Protein AF-A0A660PUX4-F1 (afdb_monomer_lite)

Radius of gyration: 12.96 Å; chains: 1; bounding box: 30×30×30 Å

Sequence (85 aa):
MNLVMVFQTSNLTVRRATISDLDVNLFYSLWTDPRVMTFVGFPQGLRITKDDIRASIDKADSGEYDKKMRVELKEAKQLIGERKL

pLDDT: mean 83.72, std 13.37, range [38.59, 96.62]

Foldseek 3Di:
DDWPFPDDDPWKTKTFAALDPVRLVQCVCQQQDLVNCVVVPDNRGDPDDSVVSNVQQVVCVPDPQQTKMWMAGPVVRDTDDIDGD

Structure (mmCIF, N/CA/C/O backbone):
data_AF-A0A660PUX4-F1
#
_entry.id   AF-A0A660PUX4-F1
#
loop_
_atom_site.group_PDB
_atom_site.id
_atom_site.type_symbol
_atom_site.label_atom_id
_atom_site.label_alt_id
_atom_site.label_comp_id
_atom_site.label_asym_id
_atom_site.label_entity_id
_atom_site.label_seq_id
_atom_site.pdbx_PDB_ins_code
_atom_site.Cartn_x
_atom_site.Cartn_y
_atom_site.Cartn_z
_atom_site.occupancy
_atom_site.B_iso_or_equiv
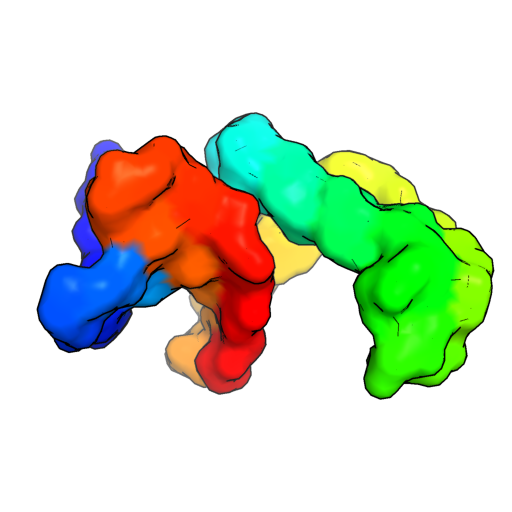_atom_site.auth_seq_id
_atom_site.auth_comp_id
_atom_site.auth_asym_id
_atom_site.auth_atom_id
_atom_site.pdbx_PDB_model_num
ATOM 1 N N . MET A 1 1 ? 5.090 13.857 13.413 1.00 39.19 1 MET A N 1
ATOM 2 C CA . MET A 1 1 ? 4.420 13.728 12.098 1.00 39.19 1 MET A CA 1
ATOM 3 C C . MET A 1 1 ? 2.920 13.822 12.319 1.00 39.19 1 MET A C 1
ATOM 5 O O . MET A 1 1 ? 2.370 12.948 12.976 1.00 39.19 1 MET A O 1
ATOM 9 N N . ASN A 1 2 ? 2.278 14.893 11.845 1.00 38.59 2 ASN A N 1
ATOM 10 C CA . ASN A 1 2 ? 0.827 15.052 11.960 1.00 38.59 2 ASN A CA 1
ATOM 11 C C . ASN A 1 2 ? 0.130 14.074 11.007 1.00 38.59 2 ASN A C 1
ATOM 13 O O . ASN A 1 2 ? 0.313 14.134 9.794 1.00 38.59 2 ASN A O 1
ATOM 17 N N . LEU A 1 3 ? -0.641 13.145 11.570 1.00 50.91 3 LEU A N 1
ATOM 18 C CA . LEU A 1 3 ? -1.487 12.224 10.819 1.00 50.91 3 LEU A CA 1
ATOM 19 C C . LEU A 1 3 ? -2.677 13.014 10.263 1.00 50.91 3 LEU A C 1
ATOM 21 O O . LEU A 1 3 ? -3.592 13.353 11.008 1.00 50.91 3 LEU A O 1
ATOM 25 N N . VAL A 1 4 ? -2.678 13.316 8.963 1.00 62.53 4 VAL A N 1
ATOM 26 C CA . VAL A 1 4 ? -3.844 13.935 8.315 1.00 62.53 4 VAL A CA 1
ATOM 27 C C . VAL A 1 4 ? -4.866 12.839 8.022 1.00 62.53 4 VAL A C 1
ATOM 29 O O . VAL A 1 4 ? -4.767 12.081 7.052 1.00 62.53 4 VAL A O 1
ATOM 32 N N . MET A 1 5 ? -5.823 12.712 8.933 1.00 64.81 5 MET A N 1
ATOM 33 C CA . MET A 1 5 ? -7.018 11.895 8.771 1.00 64.81 5 MET A CA 1
ATOM 34 C C . MET A 1 5 ? -7.938 12.585 7.765 1.00 64.81 5 MET A C 1
ATOM 36 O O . MET A 1 5 ? -8.246 13.760 7.938 1.00 64.81 5 MET A O 1
ATOM 40 N N . VAL A 1 6 ? -8.333 11.884 6.700 1.00 74.19 6 VAL A N 1
ATOM 41 C CA . VAL A 1 6 ? -9.103 12.503 5.607 1.00 74.19 6 VAL A CA 1
ATOM 42 C C . VAL A 1 6 ? -10.595 1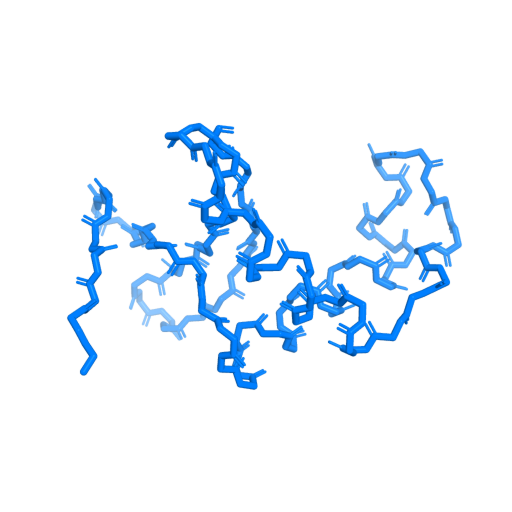2.276 5.801 1.00 74.19 6 VAL A C 1
ATOM 44 O O . VAL A 1 6 ? -11.366 13.218 5.674 1.00 74.19 6 VAL A O 1
ATOM 47 N N . PHE A 1 7 ? -11.012 11.062 6.174 1.00 79.12 7 PHE A N 1
ATOM 48 C CA . PHE A 1 7 ? -12.378 10.821 6.637 1.00 79.12 7 PHE A CA 1
ATOM 49 C C . PHE A 1 7 ? -12.484 9.536 7.465 1.00 79.12 7 PHE A C 1
ATOM 51 O O . PHE A 1 7 ? -11.642 8.635 7.387 1.00 79.12 7 PHE A O 1
ATOM 58 N N . GLN A 1 8 ? -13.550 9.444 8.255 1.00 83.75 8 GLN A N 1
ATOM 59 C CA . GLN A 1 8 ? -13.907 8.256 9.021 1.00 83.75 8 GLN A CA 1
ATOM 60 C C . GLN A 1 8 ? -15.377 7.916 8.812 1.00 83.75 8 GLN A C 1
ATOM 62 O O . GLN A 1 8 ? -16.216 8.798 8.653 1.00 83.75 8 GLN A O 1
ATOM 67 N N . THR A 1 9 ? -15.686 6.626 8.861 1.00 86.38 9 THR A N 1
ATOM 68 C CA . THR A 1 9 ? -17.055 6.113 8.966 1.00 86.38 9 THR A CA 1
ATOM 69 C C . THR A 1 9 ? -17.215 5.374 10.292 1.00 86.38 9 THR A C 1
ATOM 71 O O . THR A 1 9 ? -16.273 5.301 11.089 1.00 86.38 9 THR A O 1
ATOM 74 N N . SER A 1 10 ? -18.386 4.788 10.539 1.00 88.31 10 SER A N 1
ATOM 75 C CA . SER A 1 10 ? -18.620 3.914 11.696 1.00 88.31 10 SER A CA 1
ATOM 76 C C . SER A 1 10 ? -17.580 2.791 11.780 1.00 88.31 10 SER A C 1
ATOM 78 O O . SER A 1 10 ? -17.088 2.490 12.862 1.00 88.31 10 SER A O 1
ATOM 80 N N . ASN A 1 11 ? -17.168 2.253 10.625 1.00 88.44 11 ASN A N 1
ATOM 81 C CA . ASN A 1 11 ? -16.362 1.033 10.550 1.00 88.44 11 ASN A CA 1
ATOM 82 C C . ASN A 1 11 ? -14.949 1.263 10.002 1.00 88.44 11 ASN A C 1
ATOM 84 O O . ASN A 1 11 ? -14.062 0.448 10.246 1.00 88.44 11 ASN A O 1
ATOM 88 N N . LEU A 1 12 ? -14.716 2.359 9.272 1.00 87.75 12 LEU A N 1
ATOM 89 C CA . LEU A 1 12 ? -13.470 2.582 8.541 1.00 87.75 12 LEU A CA 1
ATOM 90 C C . LEU A 1 12 ? -12.776 3.870 8.967 1.00 87.75 12 LEU A C 1
ATOM 92 O O . LEU A 1 12 ? -13.412 4.893 9.233 1.00 87.75 12 LEU A O 1
ATOM 96 N N . THR A 1 13 ? -11.451 3.824 8.956 1.00 86.38 13 THR A N 1
ATOM 97 C CA . THR A 1 13 ? -10.601 5.012 8.967 1.00 86.38 13 THR A CA 1
ATOM 98 C C . THR A 1 13 ? -9.860 5.086 7.646 1.00 86.38 13 THR A C 1
ATOM 100 O O . THR A 1 13 ? -9.191 4.130 7.253 1.00 86.38 13 THR A O 1
ATOM 103 N N . VAL A 1 14 ? -9.948 6.234 6.976 1.00 85.75 14 VAL A N 1
ATOM 104 C CA . VAL A 1 14 ? -9.189 6.502 5.757 1.00 85.75 14 VAL A CA 1
ATOM 105 C C . VAL A 1 14 ? -8.229 7.648 6.020 1.00 85.75 14 VAL A C 1
ATOM 107 O O . VAL A 1 14 ? -8.617 8.764 6.380 1.00 85.75 14 VAL A O 1
ATOM 110 N N . ARG A 1 15 ? -6.939 7.355 5.862 1.00 86.44 15 ARG A N 1
ATOM 111 C CA . ARG A 1 15 ? -5.871 8.333 6.064 1.00 86.44 15 ARG A CA 1
ATOM 112 C C . ARG A 1 15 ? -4.901 8.331 4.905 1.00 86.44 15 ARG A C 1
ATOM 114 O O . ARG A 1 15 ? -4.749 7.322 4.213 1.00 86.44 15 ARG A O 1
ATOM 121 N N . ARG A 1 16 ? -4.208 9.453 4.741 1.00 87.19 16 ARG A N 1
ATOM 122 C CA . ARG A 1 16 ? -3.113 9.545 3.784 1.00 87.19 16 ARG A CA 1
ATOM 123 C C . ARG A 1 16 ? -2.048 8.511 4.130 1.00 87.19 16 ARG A C 1
ATOM 125 O O . ARG A 1 16 ? -1.693 8.386 5.303 1.00 87.19 16 ARG A O 1
ATOM 132 N N . ALA A 1 17 ? -1.581 7.765 3.138 1.00 88.31 17 ALA A N 1
ATOM 133 C CA . ALA A 1 17 ? -0.442 6.872 3.276 1.00 88.31 17 ALA A CA 1
ATOM 134 C C . ALA A 1 17 ? 0.841 7.675 3.521 1.00 88.31 17 ALA A C 1
ATOM 136 O O . ALA A 1 17 ? 0.982 8.803 3.050 1.00 88.31 17 ALA A O 1
ATOM 137 N N . THR A 1 18 ? 1.774 7.094 4.263 1.00 89.38 18 THR A N 1
ATOM 138 C CA . THR A 1 18 ? 3.104 7.661 4.500 1.00 89.38 18 THR A CA 1
ATOM 139 C C . THR A 1 18 ? 4.170 6.696 4.000 1.00 89.38 18 THR A C 1
ATOM 141 O O . THR A 1 18 ? 3.886 5.532 3.737 1.00 89.38 18 THR A O 1
ATOM 144 N N . ILE A 1 19 ? 5.422 7.147 3.926 1.00 91.81 19 ILE A N 1
ATOM 145 C CA . ILE A 1 19 ? 6.569 6.286 3.591 1.00 91.81 19 ILE A CA 1
ATOM 146 C C . ILE A 1 19 ? 6.926 5.270 4.698 1.00 91.81 19 ILE A C 1
ATOM 148 O O . ILE A 1 19 ? 7.960 4.612 4.618 1.00 91.81 19 ILE A O 1
ATOM 152 N N . SER A 1 20 ? 6.100 5.149 5.745 1.00 92.69 20 SER A N 1
ATOM 153 C CA . SER A 1 20 ? 6.293 4.153 6.801 1.00 92.69 20 SER A CA 1
ATOM 154 C C . SER A 1 20 ? 6.250 2.731 6.244 1.00 92.69 20 SER A C 1
ATOM 156 O O . SER A 1 20 ? 5.455 2.433 5.351 1.00 92.69 20 SER A O 1
ATOM 158 N N . ASP A 1 21 ? 7.045 1.827 6.821 1.00 93.44 21 ASP A N 1
ATOM 159 C CA . ASP A 1 21 ? 7.091 0.428 6.379 1.00 93.44 21 ASP A CA 1
ATOM 160 C C . ASP A 1 21 ? 5.721 -0.250 6.426 1.00 93.44 21 ASP A C 1
ATOM 162 O O . ASP A 1 21 ? 5.415 -1.073 5.571 1.00 93.44 21 ASP A O 1
ATOM 166 N N . LEU A 1 22 ? 4.874 0.115 7.392 1.00 91.75 22 LEU A N 1
ATOM 167 C CA . LEU A 1 22 ? 3.514 -0.409 7.498 1.00 91.75 22 LEU A CA 1
ATOM 168 C C . LEU A 1 22 ? 2.690 -0.116 6.236 1.00 91.75 22 LEU A C 1
ATOM 170 O O . LEU A 1 22 ? 2.052 -1.014 5.691 1.00 91.75 22 LEU A O 1
ATOM 174 N N . ASP A 1 23 ? 2.715 1.130 5.770 1.00 91.25 23 ASP A N 1
ATOM 175 C CA . ASP A 1 23 ? 1.955 1.532 4.592 1.00 91.25 23 ASP A CA 1
ATOM 176 C C . ASP A 1 23 ? 2.622 0.980 3.329 1.00 91.25 23 ASP A C 1
ATOM 178 O O . ASP A 1 23 ? 1.952 0.352 2.518 1.00 91.25 23 ASP A O 1
ATOM 182 N N . VAL A 1 24 ? 3.946 1.100 3.197 1.00 93.62 24 VAL A N 1
ATOM 183 C CA . VAL A 1 24 ? 4.699 0.541 2.060 1.00 93.62 24 VAL A CA 1
ATOM 184 C C . VAL A 1 24 ? 4.438 -0.958 1.898 1.00 93.62 24 VAL A C 1
ATOM 186 O O . VAL A 1 24 ? 4.208 -1.421 0.783 1.00 93.62 24 VAL A O 1
ATOM 189 N N . ASN A 1 25 ? 4.418 -1.719 2.995 1.00 94.38 25 ASN A N 1
ATOM 190 C CA . ASN A 1 25 ? 4.126 -3.151 2.963 1.00 94.38 25 ASN A CA 1
ATOM 191 C C . ASN A 1 25 ? 2.680 -3.449 2.545 1.00 94.38 25 ASN A C 1
ATOM 193 O O . ASN A 1 25 ? 2.466 -4.449 1.864 1.00 94.38 25 ASN A O 1
ATOM 197 N N . LEU A 1 26 ? 1.710 -2.600 2.909 1.00 92.75 26 LEU A N 1
ATOM 198 C CA . LEU A 1 26 ? 0.329 -2.717 2.431 1.00 92.75 26 LEU A CA 1
ATOM 199 C C . LEU A 1 26 ? 0.256 -2.534 0.911 1.00 92.75 26 LEU A C 1
ATOM 201 O O . LEU A 1 26 ? -0.298 -3.382 0.221 1.00 92.75 26 LEU A O 1
ATOM 205 N N . PHE A 1 27 ? 0.815 -1.447 0.375 1.00 93.38 27 PHE A N 1
ATOM 206 C CA . PHE A 1 27 ? 0.800 -1.222 -1.076 1.00 93.38 27 PHE A CA 1
ATOM 207 C C . PHE A 1 27 ? 1.550 -2.337 -1.804 1.00 93.38 27 PHE A C 1
ATOM 209 O O . PHE A 1 27 ? 1.073 -2.839 -2.815 1.00 93.38 27 PHE A O 1
ATOM 216 N N . TYR A 1 28 ? 2.687 -2.779 -1.262 1.00 95.38 28 TYR A N 1
ATOM 217 C CA . TYR A 1 28 ? 3.477 -3.845 -1.867 1.00 95.38 28 TYR A CA 1
ATOM 218 C C . TYR A 1 28 ? 2.700 -5.156 -1.928 1.00 95.38 28 TYR A C 1
ATOM 220 O O . TYR A 1 28 ? 2.686 -5.799 -2.975 1.00 95.38 28 TYR A O 1
ATOM 228 N N . SER A 1 29 ? 2.024 -5.544 -0.842 1.00 94.69 29 SER A N 1
ATOM 229 C CA . SER A 1 29 ? 1.246 -6.783 -0.826 1.00 94.69 29 SER A CA 1
ATOM 230 C C . SER A 1 29 ? 0.072 -6.729 -1.798 1.00 94.69 29 SER A C 1
ATOM 232 O O . SER A 1 29 ? -0.177 -7.713 -2.477 1.00 94.69 29 SER A O 1
ATOM 234 N N . LEU A 1 30 ? -0.603 -5.586 -1.934 1.00 93.19 30 LEU A N 1
ATOM 235 C CA . LEU A 1 30 ? -1.707 -5.436 -2.883 1.00 93.19 30 LEU A CA 1
ATOM 236 C C . LEU A 1 30 ? -1.216 -5.428 -4.335 1.00 93.19 30 LEU A C 1
ATOM 238 O O . LEU A 1 30 ? -1.768 -6.129 -5.175 1.00 93.19 30 LEU A O 1
ATOM 242 N N . TRP A 1 31 ? -0.169 -4.657 -4.632 1.00 94.75 31 TRP A N 1
ATOM 243 C CA . TRP A 1 31 ? 0.291 -4.415 -6.001 1.00 94.75 31 TRP A CA 1
ATOM 244 C C . TRP A 1 31 ? 1.093 -5.570 -6.587 1.00 94.75 31 TRP A C 1
ATOM 246 O O . TRP A 1 31 ? 1.214 -5.665 -7.805 1.00 94.75 31 TRP A O 1
ATOM 256 N N . THR A 1 32 ? 1.648 -6.444 -5.750 1.00 96.00 32 THR A N 1
ATOM 257 C CA . THR A 1 32 ? 2.378 -7.635 -6.206 1.00 96.00 32 THR A CA 1
ATOM 258 C C . THR A 1 32 ? 1.541 -8.910 -6.151 1.00 96.00 32 THR A C 1
ATOM 260 O O . THR A 1 32 ? 1.963 -9.908 -6.725 1.00 96.00 32 THR A O 1
ATOM 263 N N . ASP A 1 33 ? 0.357 -8.898 -5.522 1.00 94.44 33 ASP A N 1
ATOM 264 C CA . ASP A 1 33 ? -0.515 -10.073 -5.428 1.00 94.44 33 ASP A CA 1
ATOM 265 C C . ASP A 1 33 ? -1.379 -10.241 -6.695 1.00 94.44 33 ASP A C 1
ATOM 267 O O . ASP A 1 33 ? -2.278 -9.429 -6.951 1.00 94.44 33 ASP A O 1
ATOM 271 N N . PRO A 1 34 ? -1.190 -11.326 -7.472 1.00 93.50 34 PRO A N 1
ATOM 272 C CA . PRO A 1 34 ? -2.000 -11.625 -8.654 1.00 93.50 34 PRO A CA 1
ATOM 273 C C . PRO A 1 34 ? -3.503 -11.722 -8.376 1.00 93.50 34 PRO A C 1
ATOM 275 O O . PRO A 1 34 ? -4.312 -11.402 -9.251 1.00 93.50 34 PRO A O 1
ATOM 278 N N . ARG A 1 35 ? -3.894 -12.148 -7.166 1.00 93.88 35 ARG A N 1
ATOM 279 C CA . ARG A 1 35 ? -5.302 -12.305 -6.763 1.00 93.88 35 ARG A CA 1
ATOM 280 C C . ARG A 1 35 ? -6.015 -10.963 -6.665 1.00 93.88 35 ARG A C 1
ATOM 282 O O . ARG A 1 35 ? -7.215 -10.901 -6.899 1.00 93.88 35 ARG A O 1
ATOM 289 N N . VAL A 1 36 ? -5.282 -9.902 -6.334 1.00 91.81 36 VAL A N 1
ATOM 290 C CA . VAL A 1 36 ? -5.789 -8.525 -6.326 1.00 91.81 36 VAL A CA 1
ATOM 291 C C . VAL A 1 36 ? -5.655 -7.936 -7.726 1.00 91.81 36 VAL A C 1
ATOM 293 O O . VAL A 1 36 ? -6.626 -7.458 -8.311 1.00 91.81 36 VAL A O 1
ATOM 296 N N . MET A 1 37 ? -4.457 -8.027 -8.300 1.00 94.62 37 MET A N 1
ATOM 297 C CA . MET A 1 37 ? -4.092 -7.277 -9.498 1.00 94.62 37 MET A CA 1
ATOM 298 C C . MET A 1 37 ? -4.737 -7.782 -10.795 1.00 94.62 37 MET A C 1
ATOM 300 O O . MET A 1 37 ? -4.868 -7.020 -11.756 1.00 94.62 37 MET A O 1
ATOM 304 N N . THR A 1 38 ? -5.227 -9.024 -10.817 1.00 94.69 38 THR A N 1
ATOM 305 C CA . THR A 1 38 ? -6.060 -9.544 -11.916 1.00 94.69 38 THR A CA 1
ATOM 306 C C . THR A 1 38 ? -7.277 -8.657 -12.179 1.00 94.69 38 THR A C 1
ATOM 308 O O . THR A 1 38 ? -7.585 -8.374 -13.336 1.00 94.69 38 THR A O 1
ATOM 311 N N . PHE A 1 39 ? -7.932 -8.149 -11.131 1.00 92.06 39 PHE A N 1
ATOM 312 C CA . PHE A 1 39 ? -9.136 -7.322 -11.267 1.00 92.06 39 PHE A CA 1
ATOM 313 C C . PHE A 1 39 ? -8.862 -5.905 -11.794 1.00 92.06 39 PHE A C 1
ATOM 315 O O . PHE A 1 39 ? -9.800 -5.187 -12.126 1.00 92.06 39 PHE A O 1
ATOM 322 N N . VAL A 1 40 ? -7.590 -5.508 -11.899 1.00 88.56 40 VAL A N 1
ATOM 323 C CA . VAL A 1 40 ? -7.158 -4.196 -12.411 1.00 88.56 40 VAL A CA 1
ATOM 324 C C . VAL A 1 40 ? -6.237 -4.313 -13.636 1.00 88.56 40 VAL A C 1
ATOM 326 O O . VAL A 1 40 ? -5.566 -3.352 -14.000 1.00 88.56 40 VAL A O 1
ATOM 329 N N . GLY A 1 41 ? -6.212 -5.479 -14.295 1.00 92.69 41 GLY A N 1
ATOM 330 C CA . GLY A 1 41 ? -5.538 -5.676 -15.587 1.00 92.69 41 GLY A CA 1
ATOM 331 C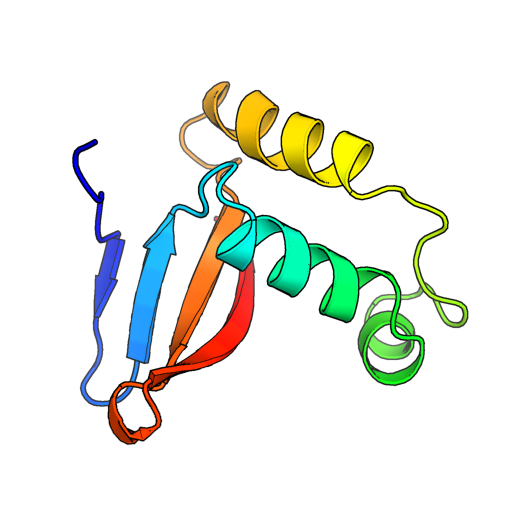 C . GLY A 1 41 ? -4.065 -6.094 -15.520 1.00 92.69 41 GLY A C 1
ATOM 332 O O . GLY A 1 41 ? -3.408 -6.159 -16.556 1.00 92.69 41 GLY A O 1
ATOM 333 N N . PHE A 1 42 ? -3.546 -6.429 -14.335 1.00 94.06 42 PHE A N 1
ATOM 334 C CA . PHE A 1 42 ? -2.170 -6.897 -14.138 1.00 94.06 42 PHE A CA 1
ATOM 335 C C . PHE A 1 42 ? -2.171 -8.309 -13.527 1.00 94.06 42 PHE A C 1
ATOM 337 O O . PHE A 1 42 ? -1.891 -8.480 -12.341 1.00 94.06 42 PHE A O 1
ATOM 344 N N . PRO A 1 43 ? -2.476 -9.357 -14.312 1.00 94.19 43 PRO A N 1
ATOM 345 C CA . PRO A 1 43 ? -2.734 -10.704 -13.793 1.00 94.19 43 PRO A CA 1
ATOM 346 C C . PRO A 1 43 ? -1.526 -11.392 -13.143 1.00 94.19 43 PRO A C 1
ATOM 348 O O . PRO A 1 43 ? -1.681 -12.445 -12.542 1.00 94.19 43 PRO A O 1
ATOM 351 N N . GLN A 1 44 ? -0.325 -10.825 -13.263 1.00 95.31 44 GLN A N 1
ATOM 352 C CA . GLN A 1 44 ? 0.899 -11.330 -12.628 1.00 95.31 44 GLN A CA 1
ATOM 353 C C . GLN A 1 44 ? 1.373 -10.432 -11.473 1.00 95.31 44 GLN A C 1
ATOM 355 O O . GLN A 1 44 ? 2.487 -10.598 -10.985 1.00 95.31 44 GLN A O 1
ATOM 360 N N . GLY A 1 45 ? 0.557 -9.454 -11.067 1.00 94.88 45 GLY A N 1
ATOM 361 C CA . GLY A 1 45 ? 1.008 -8.357 -10.220 1.00 94.88 45 GLY A CA 1
ATOM 362 C C . GLY A 1 45 ? 1.921 -7.379 -10.966 1.00 94.88 45 GLY A C 1
ATOM 363 O O . GLY A 1 45 ? 2.297 -7.578 -12.126 1.00 94.88 45 GLY A O 1
ATOM 364 N N . LEU A 1 46 ? 2.274 -6.290 -10.294 1.00 93.94 46 LEU A N 1
ATOM 365 C CA . LEU A 1 46 ? 3.277 -5.343 -10.760 1.00 93.94 46 LEU A CA 1
ATOM 366 C C . LEU A 1 46 ? 4.677 -5.836 -10.388 1.00 93.94 46 LEU A C 1
ATOM 368 O O . LEU A 1 46 ? 4.926 -6.290 -9.273 1.00 93.94 46 LEU A O 1
ATOM 372 N N . ARG A 1 47 ? 5.625 -5.688 -11.318 1.00 95.00 47 ARG A N 1
ATOM 373 C CA . ARG A 1 47 ? 7.053 -5.933 -11.072 1.00 95.00 47 ARG A CA 1
ATOM 374 C C . ARG A 1 47 ? 7.695 -4.674 -10.503 1.00 95.00 47 ARG A C 1
ATOM 376 O O . ARG A 1 47 ? 8.328 -3.919 -11.233 1.00 95.00 47 ARG A O 1
ATOM 383 N N . ILE A 1 48 ? 7.467 -4.435 -9.220 1.00 95.62 48 ILE A N 1
ATOM 384 C CA . ILE A 1 48 ? 7.917 -3.236 -8.508 1.00 95.62 48 ILE A CA 1
ATOM 385 C C . ILE A 1 48 ? 8.637 -3.617 -7.223 1.00 95.62 48 ILE A C 1
ATOM 387 O O . ILE A 1 48 ? 8.428 -4.693 -6.666 1.00 95.62 48 ILE A O 1
ATOM 391 N N . THR A 1 49 ? 9.445 -2.698 -6.724 1.00 96.62 49 THR A N 1
ATOM 392 C CA . THR A 1 49 ? 10.116 -2.803 -5.433 1.00 96.62 49 THR A CA 1
ATOM 393 C C . THR A 1 49 ? 9.387 -1.985 -4.366 1.00 96.62 49 THR A C 1
ATOM 395 O O . THR A 1 49 ? 8.521 -1.154 -4.648 1.00 96.62 49 THR A O 1
ATOM 398 N N . LYS A 1 50 ? 9.756 -2.188 -3.098 1.00 95.69 50 LYS A N 1
ATOM 399 C CA . LYS A 1 50 ? 9.287 -1.323 -2.005 1.00 95.69 50 LYS A CA 1
ATOM 400 C C . LYS A 1 50 ? 9.797 0.114 -2.146 1.00 95.69 50 LYS A C 1
ATOM 402 O O . LYS A 1 50 ? 9.118 1.033 -1.696 1.00 95.69 50 LYS A O 1
ATOM 407 N N . ASP A 1 51 ? 10.947 0.314 -2.785 1.00 95.88 51 ASP A N 1
ATOM 408 C CA . ASP A 1 51 ? 11.500 1.648 -3.028 1.00 95.88 51 ASP A CA 1
ATOM 409 C C . ASP A 1 51 ? 10.709 2.397 -4.104 1.00 95.88 51 ASP A C 1
ATOM 411 O O . ASP A 1 51 ? 10.409 3.576 -3.918 1.00 95.88 51 ASP A O 1
ATOM 415 N N . ASP A 1 52 ? 10.234 1.700 -5.142 1.00 93.88 52 ASP A N 1
ATOM 416 C CA . ASP A 1 52 ? 9.304 2.275 -6.126 1.00 93.88 52 ASP A CA 1
ATOM 417 C C . ASP A 1 52 ? 8.006 2.753 -5.459 1.00 93.88 52 ASP A C 1
ATOM 419 O O . ASP A 1 52 ? 7.464 3.810 -5.789 1.00 93.88 52 ASP A O 1
ATOM 423 N N . ILE A 1 53 ? 7.514 2.002 -4.469 1.00 93.00 53 ILE A N 1
ATOM 424 C CA . ILE A 1 53 ? 6.324 2.370 -3.693 1.00 93.00 53 ILE A CA 1
ATOM 425 C C . ILE A 1 53 ? 6.596 3.579 -2.804 1.00 93.00 53 ILE A C 1
ATOM 427 O O . ILE A 1 53 ? 5.772 4.494 -2.775 1.00 93.00 53 ILE A O 1
ATOM 431 N N . ARG A 1 54 ? 7.737 3.616 -2.103 1.00 94.12 54 ARG A N 1
ATOM 432 C CA . ARG A 1 54 ? 8.145 4.784 -1.305 1.00 94.12 54 ARG A CA 1
ATOM 433 C C . ARG A 1 54 ? 8.197 6.033 -2.176 1.00 94.12 54 ARG A C 1
ATOM 435 O O . ARG A 1 54 ? 7.555 7.021 -1.833 1.00 94.12 54 ARG A O 1
ATOM 442 N N . ALA A 1 55 ? 8.852 5.952 -3.334 1.00 90.88 55 ALA A N 1
ATOM 443 C CA . ALA A 1 55 ? 8.905 7.041 -4.304 1.00 90.88 55 ALA A CA 1
ATOM 444 C C . ALA A 1 55 ? 7.506 7.436 -4.809 1.00 90.88 55 ALA A C 1
ATOM 446 O O . ALA A 1 55 ? 7.218 8.616 -4.979 1.00 90.88 55 ALA A O 1
ATOM 447 N N . SER A 1 56 ? 6.604 6.471 -5.012 1.00 87.62 56 SER A N 1
ATOM 448 C CA . SER A 1 56 ? 5.224 6.737 -5.433 1.00 87.62 56 SER A CA 1
ATOM 449 C C . SER A 1 56 ? 4.381 7.433 -4.353 1.00 87.62 56 SER A C 1
ATOM 451 O O . SER A 1 56 ? 3.575 8.304 -4.682 1.00 87.62 56 SER A O 1
ATOM 453 N N . ILE A 1 57 ? 4.552 7.074 -3.075 1.00 88.25 57 ILE A N 1
ATOM 454 C CA . ILE A 1 57 ? 3.884 7.728 -1.934 1.00 88.25 57 ILE A CA 1
ATOM 455 C C . ILE A 1 57 ? 4.446 9.137 -1.706 1.00 88.25 57 ILE A C 1
ATOM 457 O O . ILE A 1 57 ? 3.683 10.048 -1.392 1.00 88.25 57 ILE A O 1
ATOM 461 N N . ASP A 1 58 ? 5.753 9.317 -1.884 1.00 85.69 58 ASP A N 1
ATOM 462 C CA . ASP A 1 58 ? 6.428 10.607 -1.724 1.00 85.69 58 ASP A CA 1
ATOM 463 C C . ASP A 1 58 ? 6.064 11.577 -2.864 1.00 85.69 58 ASP A C 1
ATOM 465 O O . ASP A 1 58 ? 5.636 12.706 -2.632 1.00 85.69 58 ASP A O 1
ATOM 469 N N . LYS A 1 59 ? 6.079 11.095 -4.115 1.00 77.75 59 LYS A N 1
ATOM 470 C CA . LYS A 1 59 ? 5.670 11.871 -5.299 1.00 77.75 59 LYS A CA 1
ATOM 471 C C . LYS A 1 59 ? 4.201 12.295 -5.254 1.00 77.75 59 LYS A C 1
ATOM 473 O O . LYS A 1 59 ? 3.852 13.348 -5.773 1.00 77.75 59 LYS A O 1
ATOM 478 N N . ALA A 1 60 ? 3.345 11.510 -4.605 1.00 60.44 60 ALA A N 1
ATOM 479 C CA . ALA A 1 60 ? 1.937 11.827 -4.384 1.00 60.44 60 ALA A CA 1
ATOM 480 C C . ALA A 1 60 ? 1.701 13.095 -3.525 1.00 60.44 60 ALA A C 1
ATOM 482 O O . ALA A 1 60 ? 0.551 13.461 -3.284 1.00 60.44 60 ALA A O 1
ATOM 483 N N . ASP A 1 61 ? 2.752 13.773 -3.042 1.00 58.06 61 ASP A N 1
ATOM 484 C CA . ASP A 1 61 ? 2.678 15.106 -2.426 1.00 58.06 61 ASP A CA 1
ATOM 485 C C . ASP A 1 61 ? 2.729 16.278 -3.419 1.00 58.06 61 ASP A C 1
ATOM 487 O O . ASP A 1 61 ? 2.555 17.424 -3.016 1.00 58.06 61 ASP A O 1
ATOM 491 N N . SER A 1 62 ? 2.896 16.020 -4.723 1.00 57.25 62 SER A N 1
ATOM 492 C CA . SER A 1 62 ? 2.994 17.082 -5.734 1.00 57.25 62 SER A CA 1
ATOM 493 C C . SER A 1 62 ? 1.649 17.650 -6.216 1.00 57.25 62 SER A C 1
ATOM 495 O O . SER A 1 62 ? 1.646 18.595 -7.000 1.00 57.25 62 SER A O 1
ATOM 497 N N . GLY A 1 63 ? 0.508 17.091 -5.793 1.00 58.44 63 GLY A N 1
ATOM 498 C CA . GLY A 1 63 ? -0.828 17.534 -6.211 1.00 58.44 63 GLY A CA 1
ATOM 499 C C . GLY A 1 63 ? -1.904 17.229 -5.168 1.00 58.44 63 GLY A C 1
ATOM 500 O O . GLY A 1 63 ? -1.812 16.247 -4.433 1.00 58.44 63 GLY A O 1
ATOM 501 N N . GLU A 1 64 ? -2.937 18.074 -5.084 1.00 61.38 64 GLU A N 1
ATOM 502 C CA . GLU A 1 64 ? -3.997 17.966 -4.066 1.00 61.38 64 GLU A CA 1
ATOM 503 C C . GLU A 1 64 ? -4.734 16.616 -4.113 1.00 61.38 64 GLU A C 1
ATOM 505 O O . GLU A 1 64 ? -5.033 16.050 -3.057 1.00 61.38 64 GLU A O 1
ATOM 510 N N . TYR A 1 65 ? -4.927 16.080 -5.322 1.00 63.09 65 TYR A N 1
ATOM 511 C CA . TYR A 1 65 ? -5.688 14.858 -5.587 1.00 63.09 65 TYR A CA 1
ATOM 512 C C . TYR A 1 65 ? -4.822 13.625 -5.856 1.00 63.09 65 TYR A C 1
ATOM 514 O O . TYR A 1 65 ? -5.306 12.518 -5.741 1.00 63.09 65 TYR A O 1
ATOM 522 N N . ASP A 1 66 ? -3.516 13.734 -6.102 1.00 65.69 66 ASP A N 1
ATOM 523 C CA . ASP A 1 66 ? -2.698 12.549 -6.429 1.00 65.69 66 ASP A CA 1
ATOM 524 C C . ASP A 1 66 ? -2.255 11.727 -5.204 1.00 65.69 66 ASP A C 1
ATOM 526 O O . ASP A 1 66 ? -1.308 10.940 -5.263 1.00 65.69 66 ASP A O 1
ATOM 530 N N . LYS A 1 67 ? -2.970 11.862 -4.083 1.00 74.00 67 LYS A N 1
ATOM 531 C CA . LYS A 1 67 ? -2.597 11.295 -2.787 1.00 74.00 67 LYS A CA 1
ATOM 532 C C . LYS A 1 67 ? -2.984 9.823 -2.679 1.00 74.00 67 LYS A C 1
ATOM 534 O O . LYS A 1 67 ? -4.128 9.432 -2.910 1.00 74.00 67 LYS A O 1
ATOM 539 N N . LYS A 1 68 ? -2.029 8.997 -2.244 1.00 83.50 68 LYS A N 1
ATOM 540 C CA . LYS A 1 68 ? -2.295 7.606 -1.860 1.00 83.50 68 LYS A CA 1
ATOM 541 C C . LYS A 1 68 ? -2.908 7.546 -0.473 1.00 83.50 68 LYS A C 1
ATOM 543 O O . LYS A 1 68 ? -2.396 8.151 0.469 1.00 83.50 68 LYS A O 1
ATOM 548 N N . MET A 1 69 ? -3.981 6.781 -0.348 1.00 84.75 69 MET A N 1
ATOM 549 C CA . MET A 1 69 ? -4.730 6.600 0.886 1.00 84.75 69 MET A CA 1
ATOM 550 C C . MET A 1 69 ? -4.677 5.141 1.306 1.00 84.75 69 MET A C 1
ATOM 552 O O . MET A 1 69 ? -4.758 4.243 0.468 1.00 84.75 69 MET A O 1
ATOM 556 N N . ARG A 1 70 ? -4.607 4.909 2.614 1.00 85.69 70 ARG A N 1
ATOM 557 C CA . ARG A 1 70 ? -4.825 3.585 3.196 1.00 85.69 70 ARG A CA 1
ATOM 558 C C . ARG A 1 70 ? -6.188 3.524 3.868 1.00 85.69 70 ARG A C 1
ATOM 560 O O . ARG A 1 70 ? -6.647 4.521 4.438 1.00 85.69 70 ARG A O 1
ATOM 567 N N . VAL A 1 71 ? -6.780 2.337 3.858 1.00 85.12 71 VAL A N 1
ATOM 568 C CA . VAL A 1 71 ? -8.051 2.043 4.518 1.00 85.12 71 VAL A CA 1
ATOM 569 C C . VAL A 1 71 ? -7.813 1.051 5.649 1.00 85.12 71 VAL A C 1
ATOM 571 O O . VAL A 1 71 ? -7.228 -0.014 5.450 1.00 85.12 71 VAL A O 1
ATOM 574 N N . GLU A 1 72 ? -8.280 1.409 6.839 1.00 86.75 72 GLU A N 1
ATOM 575 C CA . GLU A 1 72 ? -8.179 0.596 8.047 1.00 86.75 72 GLU A CA 1
ATOM 576 C C . GLU A 1 72 ? -9.576 0.248 8.570 1.00 86.75 72 GLU A C 1
ATOM 578 O O . GLU A 1 72 ? -10.421 1.134 8.731 1.00 86.75 72 GLU A O 1
ATOM 583 N N . LEU A 1 73 ? -9.809 -1.034 8.851 1.00 86.06 73 LEU A N 1
ATOM 584 C CA . LEU A 1 73 ? -11.003 -1.519 9.536 1.00 86.06 73 LEU A CA 1
ATOM 585 C C . LEU A 1 73 ? -10.832 -1.319 11.045 1.00 86.06 73 LEU A C 1
ATOM 587 O O . LEU A 1 73 ? -9.917 -1.888 11.640 1.00 86.06 73 LEU A O 1
ATOM 591 N N . LYS A 1 74 ? -11.712 -0.526 11.667 1.00 84.19 74 LYS A N 1
ATOM 592 C CA . LYS A 1 74 ? -11.554 -0.082 13.064 1.00 84.19 74 LYS A CA 1
ATOM 593 C C . LYS A 1 74 ? -11.548 -1.231 14.073 1.00 84.19 74 LYS A C 1
ATOM 595 O O . LYS A 1 74 ? -10.724 -1.226 14.981 1.00 84.19 74 LYS A O 1
ATOM 600 N N . GLU A 1 75 ? -12.445 -2.199 13.911 1.00 85.06 75 GLU A N 1
ATOM 601 C CA . GLU A 1 75 ? -12.622 -3.310 14.857 1.00 85.06 75 GLU A CA 1
ATOM 602 C C . GLU A 1 75 ? -11.385 -4.216 14.922 1.00 85.06 75 GLU A C 1
ATOM 604 O O . GLU A 1 75 ? -10.887 -4.526 16.001 1.00 85.06 75 GLU A O 1
ATOM 609 N N . ALA A 1 76 ? -10.836 -4.569 13.759 1.00 79.50 76 ALA A N 1
ATOM 610 C CA . ALA A 1 76 ? -9.684 -5.460 13.650 1.00 79.50 76 ALA A CA 1
ATOM 611 C C . ALA A 1 76 ? -8.330 -4.727 13.647 1.00 79.50 76 ALA A C 1
ATOM 613 O O . ALA A 1 76 ? -7.287 -5.378 13.622 1.00 79.50 76 ALA A O 1
ATOM 614 N N . LYS A 1 77 ? -8.327 -3.382 13.606 1.00 79.25 77 LYS A N 1
ATOM 615 C CA . LYS A 1 77 ? -7.135 -2.546 13.339 1.00 79.25 77 LYS A CA 1
ATOM 616 C C . LYS A 1 77 ? -6.330 -3.035 12.128 1.00 79.25 77 LYS A C 1
ATOM 618 O O . LYS A 1 77 ? -5.102 -2.957 12.088 1.00 79.25 77 LYS A O 1
ATOM 623 N N . GLN A 1 78 ? -7.037 -3.581 11.145 1.00 81.94 78 GLN A N 1
ATOM 624 C CA . GLN A 1 78 ? -6.449 -4.239 9.989 1.00 81.94 78 GLN A CA 1
ATOM 625 C C . GLN A 1 78 ? -6.445 -3.287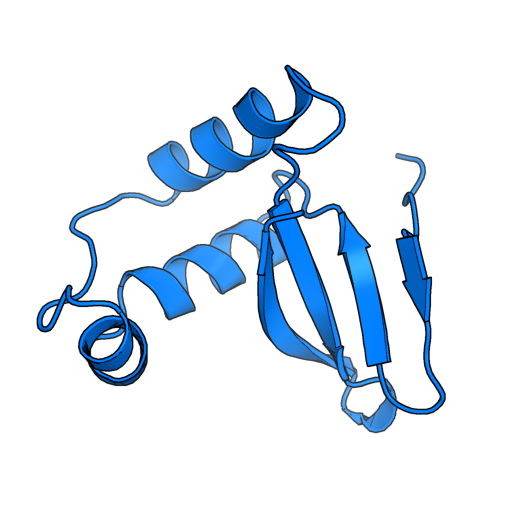 8.800 1.00 81.94 78 GLN A C 1
ATOM 627 O O . GLN A 1 78 ? -7.448 -2.634 8.508 1.00 81.94 78 GLN A O 1
ATOM 632 N N . LEU A 1 79 ? -5.328 -3.248 8.077 1.00 79.25 79 LEU A N 1
ATOM 633 C CA . LEU A 1 79 ? -5.259 -2.594 6.777 1.00 79.25 79 LEU A CA 1
ATOM 634 C C . LEU A 1 79 ? -5.906 -3.489 5.728 1.00 79.25 79 LEU A C 1
ATOM 636 O O . LEU A 1 79 ? -5.466 -4.617 5.520 1.00 79.25 79 LEU A O 1
ATOM 640 N N . ILE A 1 80 ? -6.961 -2.983 5.098 1.00 83.19 80 ILE A N 1
ATOM 641 C CA . ILE A 1 80 ? -7.813 -3.784 4.209 1.00 83.19 80 ILE A CA 1
ATOM 642 C C . ILE A 1 80 ? -7.756 -3.336 2.751 1.00 83.19 80 ILE A C 1
ATOM 644 O O . ILE A 1 80 ? -8.332 -3.993 1.890 1.00 83.19 80 ILE A O 1
ATOM 648 N N . GLY A 1 81 ? -7.084 -2.224 2.453 1.00 80.62 81 GLY A N 1
ATOM 649 C CA . GLY A 1 81 ? -6.984 -1.757 1.081 1.00 80.62 81 GLY A CA 1
ATOM 650 C C . GLY A 1 81 ? -6.355 -0.385 0.927 1.00 80.62 81 GLY A C 1
ATOM 651 O O . GLY A 1 81 ? -6.019 0.304 1.897 1.00 80.62 81 GLY A O 1
ATOM 652 N N . GLU A 1 82 ? -6.248 0.011 -0.332 1.00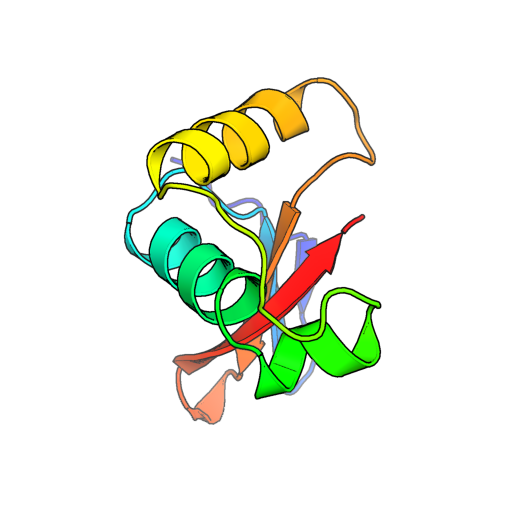 80.62 82 GLU A N 1
ATOM 653 C CA . GLU A 1 82 ? -5.821 1.333 -0.757 1.00 80.62 82 GLU A CA 1
ATOM 654 C C . GLU A 1 82 ? -6.959 2.098 -1.440 1.00 80.62 82 GLU A C 1
ATOM 656 O O . GLU A 1 82 ? -7.940 1.518 -1.910 1.00 80.62 82 GLU A O 1
ATOM 661 N N . ARG A 1 83 ? -6.804 3.419 -1.534 1.00 74.75 83 ARG A N 1
ATOM 662 C CA . ARG A 1 83 ? -7.590 4.257 -2.441 1.00 74.75 83 ARG A CA 1
ATOM 663 C C . ARG A 1 83 ? -6.720 5.387 -2.982 1.00 74.75 83 ARG A C 1
ATOM 665 O O . ARG A 1 83 ? -5.903 5.942 -2.251 1.00 74.75 83 ARG A O 1
ATOM 672 N N . LYS A 1 84 ? -6.893 5.736 -4.255 1.00 66.56 84 LYS A N 1
ATOM 673 C CA . LYS A 1 84 ? -6.363 6.984 -4.814 1.00 66.56 84 LYS A CA 1
ATOM 674 C C . LYS A 1 84 ? -7.409 8.086 -4.611 1.00 66.56 84 LYS A C 1
ATOM 676 O O . LYS A 1 84 ? -8.602 7.791 -4.751 1.00 66.56 84 LYS A O 1
ATOM 681 N N . LEU A 1 85 ? -6.983 9.282 -4.202 1.00 56.00 85 LEU A N 1
ATOM 682 C CA . LEU A 1 85 ? -7.848 10.464 -4.252 1.00 56.00 85 LEU A CA 1
ATOM 683 C C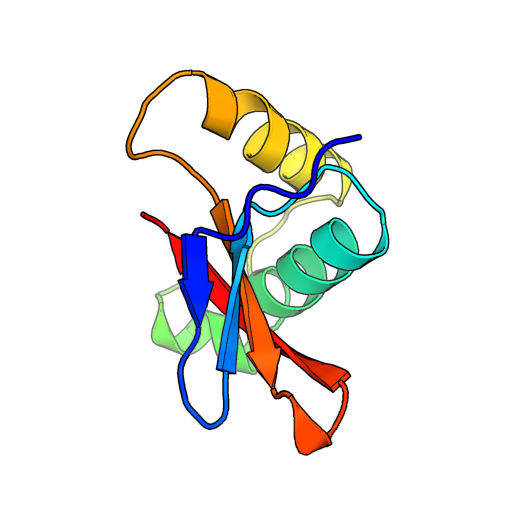 . LEU A 1 85 ? -7.942 11.011 -5.689 1.00 56.00 85 LEU A C 1
ATOM 685 O O . LEU A 1 85 ? -7.117 10.595 -6.536 1.00 56.00 85 LEU A O 1
#

Secondary structure (DSSP, 8-state):
----EEEE-SSEEEEE--SSHHHHHHHHHHHH-HHHHGGGT-TT-----HHHHHHHHHHTTSSSS--EEEEEETTTTEEEEEEE-